Protein AF-B9X0Z4-F1 (afdb_monomer_lite)

Structure (mmCIF, N/CA/C/O backbone):
data_AF-B9X0Z4-F1
#
_entry.id   AF-B9X0Z4-F1
#
loop_
_atom_site.group_PDB
_atom_site.id
_atom_site.type_symbol
_atom_site.label_atom_id
_atom_site.label_alt_id
_atom_site.label_comp_id
_atom_site.label_asym_id
_atom_site.label_entity_id
_atom_site.label_seq_id
_atom_site.pdbx_PDB_ins_code
_atom_site.Cartn_x
_atom_site.Cartn_y
_atom_site.Cartn_z
_atom_site.occupancy
_atom_site.B_iso_or_equiv
_atom_site.auth_seq_id
_atom_site.auth_comp_id
_atom_site.auth_asym_id
_atom_site.auth_atom_id
_atom_site.pdbx_PDB_model_num
ATOM 1 N N . MET A 1 1 ? -12.942 50.949 41.351 1.00 44.72 1 MET A N 1
ATOM 2 C CA . MET A 1 1 ? -14.073 50.004 41.444 1.00 44.72 1 MET A CA 1
ATOM 3 C C . MET A 1 1 ? -13.657 48.698 40.790 1.00 44.72 1 MET A C 1
ATOM 5 O O . MET A 1 1 ? -13.612 48.626 39.571 1.00 44.72 1 MET A O 1
ATOM 9 N N . GLN A 1 2 ? -13.298 47.702 41.594 1.00 41.06 2 GLN A N 1
ATOM 10 C CA . GLN A 1 2 ? -13.219 46.304 41.176 1.00 41.06 2 GLN A CA 1
ATOM 11 C C . GLN A 1 2 ? -14.101 45.536 42.158 1.00 41.06 2 GLN A C 1
ATOM 13 O O . GLN A 1 2 ? -13.872 45.583 43.362 1.00 41.06 2 GLN A O 1
ATOM 18 N N . ASN A 1 3 ? -15.176 44.952 41.633 1.00 38.91 3 ASN A N 1
ATOM 19 C CA . ASN A 1 3 ? -16.154 44.189 42.397 1.00 38.91 3 ASN A CA 1
ATOM 20 C C . ASN A 1 3 ? -15.517 42.880 42.862 1.00 38.91 3 ASN A C 1
ATOM 22 O O . ASN A 1 3 ? -15.366 41.938 42.085 1.00 38.91 3 ASN A O 1
ATOM 26 N N . GLU A 1 4 ? -15.161 42.829 44.138 1.00 42.59 4 GLU A N 1
ATOM 27 C CA . GLU A 1 4 ? -14.823 41.598 44.833 1.00 42.59 4 GLU A CA 1
ATOM 28 C C . GLU A 1 4 ? -16.124 40.866 45.191 1.00 42.59 4 GLU A C 1
ATOM 30 O O . GLU A 1 4 ? -16.793 41.198 46.169 1.00 42.59 4 GLU A O 1
ATOM 35 N N . ASN A 1 5 ? -16.507 39.855 44.408 1.00 41.59 5 ASN A N 1
ATOM 36 C CA . ASN A 1 5 ? -17.578 38.941 44.810 1.00 41.59 5 ASN A CA 1
ATOM 37 C C . ASN A 1 5 ? -16.999 37.847 45.717 1.00 41.59 5 ASN A C 1
ATOM 39 O O . ASN A 1 5 ? -16.651 36.752 45.277 1.00 41.59 5 ASN A O 1
ATOM 43 N N . PHE A 1 6 ? -16.896 38.173 47.006 1.00 40.53 6 PHE A N 1
ATOM 44 C CA . PHE A 1 6 ? -16.602 37.230 48.081 1.00 40.53 6 PHE A CA 1
ATOM 45 C C . PHE A 1 6 ? -17.826 36.348 48.370 1.00 40.53 6 PHE A C 1
ATOM 47 O O . PHE A 1 6 ? -18.780 36.778 49.018 1.00 40.53 6 PHE A O 1
ATOM 54 N N . LEU A 1 7 ? -17.785 35.082 47.957 1.00 40.00 7 LEU A N 1
ATOM 55 C CA . LEU A 1 7 ? -18.685 34.065 48.500 1.00 40.00 7 LEU A CA 1
ATOM 56 C C . LEU A 1 7 ? -18.134 33.590 49.852 1.00 40.00 7 LEU A C 1
ATOM 58 O O . LEU A 1 7 ? -17.203 32.791 49.926 1.00 40.00 7 LEU A O 1
ATOM 62 N N . TYR A 1 8 ? -18.709 34.111 50.936 1.00 42.03 8 TYR A N 1
ATOM 63 C CA . TYR A 1 8 ? -18.454 33.639 52.294 1.00 42.03 8 TYR A CA 1
ATOM 64 C C . TYR A 1 8 ? -19.334 32.425 52.609 1.00 42.03 8 TYR A C 1
ATOM 66 O O . TYR A 1 8 ? -20.528 32.565 52.864 1.00 42.03 8 TYR A O 1
ATOM 74 N N . THR A 1 9 ? -18.735 31.238 52.706 1.00 42.00 9 THR A N 1
ATOM 75 C CA . THR A 1 9 ? -19.337 30.105 53.426 1.00 42.00 9 THR A CA 1
ATOM 76 C C . THR A 1 9 ? -18.488 29.757 54.644 1.00 42.00 9 THR A C 1
ATOM 78 O O . THR A 1 9 ? -17.276 29.565 54.553 1.00 42.00 9 THR A O 1
ATOM 81 N N . LYS A 1 10 ? -19.137 29.710 55.814 1.00 45.12 10 LYS A N 1
ATOM 82 C CA . LYS A 1 10 ? -18.554 29.395 57.127 1.00 45.12 10 LYS A CA 1
ATOM 83 C C . LYS A 1 10 ? -17.983 27.968 57.151 1.00 45.12 10 LYS A C 1
ATOM 85 O O . LYS A 1 10 ? -18.679 27.062 57.593 1.00 45.12 10 LYS A O 1
ATOM 90 N N . LYS A 1 11 ? -16.748 27.775 56.676 1.00 43.34 11 LYS A N 1
ATOM 91 C CA . LYS A 1 11 ? -15.744 26.770 57.099 1.00 43.34 11 LYS A CA 1
ATOM 92 C C . LYS A 1 11 ? -14.611 26.739 56.063 1.00 43.34 11 LYS A C 1
ATOM 94 O O . LYS A 1 11 ? -14.786 26.209 54.977 1.00 43.34 11 LYS A O 1
ATOM 99 N N . GLY A 1 12 ? -13.454 27.290 56.436 1.00 35.88 12 GLY A N 1
ATOM 100 C CA . GLY A 1 12 ? -12.197 27.171 55.687 1.00 35.88 12 GLY A CA 1
ATOM 101 C C . GLY A 1 12 ? -12.039 28.178 54.546 1.00 35.88 12 GLY A C 1
ATOM 102 O O . GLY A 1 12 ? -12.609 28.020 53.475 1.00 35.88 12 GLY A O 1
ATOM 103 N N . LYS A 1 13 ? -11.219 29.211 54.767 1.00 37.75 13 LYS A N 1
ATOM 104 C CA . LYS A 1 13 ? -10.771 30.147 53.728 1.00 37.75 13 LYS A CA 1
ATOM 105 C C . LYS A 1 13 ? -9.980 29.369 52.669 1.00 37.75 13 LYS A C 1
ATOM 107 O O . LYS A 1 13 ? -8.849 28.977 52.940 1.00 37.75 13 LYS A O 1
ATOM 112 N N . MET A 1 14 ? -10.540 29.158 51.481 1.00 38.66 14 MET A N 1
ATOM 113 C CA . MET A 1 14 ? -9.750 28.734 50.326 1.00 38.66 14 MET A CA 1
ATOM 114 C C . MET A 1 14 ? -9.274 29.996 49.609 1.00 38.66 14 MET A C 1
ATOM 116 O O . MET A 1 14 ? -10.035 30.664 48.914 1.00 38.66 14 MET A O 1
ATOM 120 N N . ILE A 1 15 ? -8.018 30.365 49.856 1.00 40.97 15 ILE A N 1
ATOM 121 C CA . ILE A 1 15 ? -7.338 31.429 49.121 1.00 40.97 15 ILE A CA 1
ATOM 122 C C . ILE A 1 15 ? -7.027 30.860 47.734 1.00 40.97 15 ILE A C 1
ATOM 124 O O . ILE A 1 15 ? -6.130 30.032 47.589 1.00 40.97 15 ILE A O 1
ATOM 128 N N . ILE A 1 16 ? -7.775 31.281 46.713 1.00 43.31 16 ILE A N 1
ATOM 129 C CA . ILE A 1 16 ? -7.413 31.029 45.315 1.00 43.31 16 ILE A CA 1
ATOM 130 C C . ILE A 1 16 ? -6.240 31.961 44.988 1.00 43.31 16 ILE A C 1
ATOM 132 O O . ILE A 1 16 ? -6.423 33.107 44.587 1.00 43.31 16 ILE A O 1
ATOM 136 N N . VAL A 1 17 ? -5.015 31.473 45.196 1.00 40.16 17 VAL A N 1
ATOM 137 C CA . VAL A 1 17 ? -3.796 32.092 44.659 1.00 40.16 17 VAL A CA 1
ATOM 138 C C . VAL A 1 17 ? -3.730 31.729 43.173 1.00 40.16 17 VAL A C 1
ATOM 140 O O . VAL A 1 17 ? -3.175 30.706 42.782 1.00 40.16 17 VAL A O 1
ATOM 143 N N . GLY A 1 18 ? -4.380 32.542 42.340 1.00 44.66 18 GLY A N 1
ATOM 144 C CA . GLY A 1 18 ? -4.619 32.303 40.911 1.00 44.66 18 GLY A CA 1
ATOM 145 C C . GLY A 1 18 ? -3.404 32.376 39.976 1.00 44.66 18 GLY A C 1
ATOM 146 O O . GLY A 1 18 ? -3.585 32.650 38.797 1.00 44.66 18 GLY A O 1
ATOM 147 N N . SER A 1 19 ? -2.177 32.141 40.447 1.00 49.34 19 SER A N 1
ATOM 148 C CA . SER A 1 19 ? -0.967 32.235 39.609 1.00 49.34 19 SER A CA 1
ATOM 149 C C . SER A 1 19 ? -0.102 30.970 39.580 1.00 49.34 19 SER A C 1
ATOM 151 O O . SER A 1 19 ? 0.590 30.738 38.591 1.00 49.34 19 SER A O 1
ATOM 153 N N . SER A 1 20 ? -0.159 30.103 40.597 1.00 53.72 20 SER A N 1
ATOM 154 C CA . SER A 1 20 ? 0.720 28.923 40.677 1.00 53.72 20 SER A CA 1
ATOM 155 C C . SER A 1 20 ? 0.211 27.722 39.875 1.00 53.72 20 SER A C 1
ATOM 157 O O . SER A 1 20 ? 1.004 27.012 39.259 1.00 53.72 20 SER A O 1
ATOM 159 N N . ILE A 1 21 ? -1.108 27.511 39.824 1.00 55.44 21 ILE A N 1
ATOM 160 C CA . ILE A 1 21 ? -1.710 26.368 39.117 1.00 55.44 21 ILE A CA 1
ATOM 161 C C . ILE A 1 21 ? -1.539 26.518 37.600 1.00 55.44 21 ILE A C 1
ATOM 163 O O . ILE A 1 21 ? -1.194 25.556 36.919 1.00 55.44 21 ILE A O 1
ATOM 167 N N . ALA A 1 22 ? -1.710 27.732 37.069 1.00 52.69 22 ALA A N 1
ATOM 168 C CA . ALA A 1 22 ? -1.528 27.999 35.643 1.00 52.69 22 ALA A CA 1
ATOM 169 C C . ALA A 1 22 ? -0.069 27.779 35.205 1.00 52.69 22 ALA A C 1
ATOM 171 O O . ALA A 1 22 ? 0.177 27.115 34.200 1.00 52.69 22 ALA A O 1
ATOM 172 N N . ALA A 1 23 ? 0.901 28.256 35.992 1.00 53.00 23 ALA A N 1
ATOM 173 C CA . ALA A 1 23 ? 2.321 28.040 35.718 1.00 53.00 23 ALA A CA 1
ATOM 174 C C . ALA A 1 23 ? 2.703 26.549 35.771 1.00 53.00 23 ALA A C 1
ATOM 176 O O . ALA A 1 23 ? 3.441 26.072 34.908 1.00 53.00 23 ALA A O 1
ATOM 177 N N . ALA A 1 24 ? 2.155 25.795 36.731 1.00 59.62 24 ALA A N 1
ATOM 178 C CA . ALA A 1 24 ? 2.374 24.354 36.842 1.00 59.62 24 ALA A CA 1
ATOM 179 C C . ALA A 1 24 ? 1.784 23.576 35.653 1.00 59.62 24 ALA A C 1
ATOM 181 O O . ALA A 1 24 ? 2.429 22.660 35.146 1.00 59.62 24 ALA A O 1
ATOM 182 N N . LEU A 1 25 ? 0.599 23.959 35.165 1.00 64.81 25 LEU A N 1
ATOM 183 C CA . LEU A 1 25 ? -0.023 23.347 3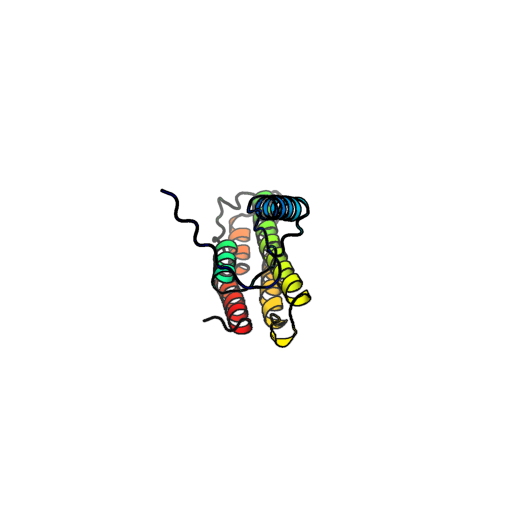3.986 1.00 64.81 25 LEU A CA 1
ATOM 184 C C . LEU A 1 25 ? 0.752 23.643 32.695 1.00 64.81 25 LEU A C 1
ATOM 186 O O . LEU A 1 25 ? 0.889 22.758 31.855 1.00 64.81 25 LEU A O 1
ATOM 190 N N . ILE A 1 26 ? 1.311 24.848 32.550 1.00 67.75 26 ILE A N 1
ATOM 191 C CA . ILE A 1 26 ? 2.165 25.206 31.405 1.00 67.75 26 ILE A CA 1
ATOM 192 C C . ILE A 1 26 ? 3.470 24.400 31.435 1.00 67.75 26 ILE A C 1
ATOM 194 O O . ILE A 1 26 ? 3.859 23.825 30.420 1.00 67.75 26 ILE A O 1
ATOM 198 N N . LEU A 1 27 ? 4.119 24.296 32.599 1.00 65.44 27 LEU A N 1
ATOM 199 C CA . LEU A 1 27 ? 5.321 23.475 32.785 1.00 65.44 27 LEU A CA 1
ATOM 200 C C . LEU A 1 27 ? 5.050 21.988 32.519 1.00 65.44 27 LEU A C 1
ATOM 202 O O . LEU A 1 27 ? 5.836 21.348 31.823 1.00 65.44 27 LEU A O 1
ATOM 206 N N . LEU A 1 28 ? 3.923 21.453 32.997 1.00 65.00 28 LEU A N 1
ATOM 207 C CA . LEU A 1 28 ? 3.475 20.093 32.681 1.00 65.00 28 LEU A CA 1
ATOM 208 C C . LEU A 1 28 ? 3.211 19.910 31.186 1.00 65.00 28 LEU A C 1
ATOM 210 O O . LEU A 1 28 ? 3.578 18.877 30.636 1.00 65.00 28 LEU A O 1
ATOM 214 N N . GLY A 1 29 ? 2.631 20.906 30.514 1.00 61.03 29 GLY A N 1
ATOM 215 C CA . GLY A 1 29 ? 2.410 20.870 29.073 1.00 61.03 29 GLY A CA 1
ATOM 216 C C . GLY A 1 29 ? 3.716 20.848 28.270 1.00 61.03 29 GLY A C 1
ATOM 217 O O . GLY A 1 29 ? 3.875 20.036 27.359 1.00 61.03 29 GLY A O 1
ATOM 218 N N . ILE A 1 30 ? 4.691 21.678 28.650 1.00 67.19 30 ILE A N 1
ATOM 219 C CA . ILE A 1 30 ? 6.023 21.711 28.026 1.00 67.19 30 ILE A CA 1
ATOM 220 C C . ILE A 1 30 ? 6.762 20.390 28.273 1.00 67.19 30 ILE A C 1
ATOM 222 O O . ILE A 1 30 ? 7.314 19.811 27.339 1.00 67.19 30 ILE A O 1
ATOM 226 N N . LEU A 1 31 ? 6.735 19.868 29.503 1.00 61.72 31 LEU A N 1
ATOM 227 C CA . LEU A 1 31 ? 7.333 18.572 29.829 1.00 61.72 31 LEU A CA 1
ATOM 228 C C . LEU A 1 31 ? 6.644 17.435 29.066 1.00 61.72 31 LEU A C 1
ATOM 230 O O . LEU A 1 31 ? 7.329 16.599 28.490 1.00 61.72 31 LEU A O 1
ATOM 234 N N . ALA A 1 32 ? 5.315 17.423 28.969 1.00 58.59 32 ALA A N 1
ATOM 235 C CA . ALA A 1 32 ? 4.586 16.424 28.192 1.00 58.59 32 ALA A CA 1
ATOM 236 C C . ALA A 1 32 ? 4.915 16.487 26.689 1.00 58.59 32 ALA A C 1
ATOM 238 O O . ALA A 1 32 ? 4.984 15.442 26.038 1.00 58.59 32 ALA A O 1
ATOM 239 N N . TYR A 1 33 ? 5.179 17.680 26.147 1.00 55.78 33 TYR A N 1
ATOM 240 C CA . TYR A 1 33 ? 5.645 17.867 24.772 1.00 55.78 33 TYR A CA 1
ATOM 241 C C . TYR A 1 33 ? 7.077 17.335 24.570 1.00 55.78 33 TYR A C 1
ATOM 243 O O . TYR A 1 33 ? 7.304 16.507 23.687 1.00 55.78 33 TYR A O 1
ATOM 251 N N . PHE A 1 34 ? 8.034 17.735 25.419 1.00 64.38 34 PHE A N 1
ATOM 252 C CA . PHE A 1 34 ? 9.440 17.315 25.310 1.00 64.38 34 PHE A CA 1
ATOM 253 C C . PHE A 1 34 ? 9.661 15.829 25.625 1.00 64.38 34 PHE A C 1
ATOM 255 O O . PHE A 1 34 ? 10.444 15.170 24.944 1.00 64.38 34 PHE A O 1
ATOM 262 N N . PHE A 1 35 ? 8.941 15.270 26.601 1.00 62.06 35 PHE A N 1
ATOM 263 C CA . PHE A 1 35 ? 9.008 13.845 26.940 1.00 62.06 35 PHE A CA 1
ATOM 264 C C . PHE A 1 35 ? 8.156 12.957 26.020 1.00 62.06 35 PHE A C 1
ATOM 266 O O . PHE A 1 35 ? 8.089 11.750 26.247 1.00 62.06 35 PHE A O 1
ATOM 273 N N . LYS A 1 36 ? 7.478 13.516 24.999 1.00 52.81 36 LYS A N 1
ATOM 274 C CA . LYS A 1 36 ? 6.445 12.810 24.209 1.00 52.81 36 LYS A CA 1
ATOM 275 C C . LYS A 1 36 ? 5.420 12.080 25.095 1.00 52.81 36 LYS A C 1
ATOM 277 O O . LYS A 1 36 ? 4.836 11.079 24.689 1.00 52.81 36 LYS A O 1
ATOM 282 N N . TRP A 1 37 ? 5.209 12.577 26.313 1.00 50.97 37 TRP A N 1
ATOM 283 C CA . TRP A 1 37 ? 4.264 12.020 27.281 1.00 50.97 37 TRP A CA 1
ATOM 284 C C . TRP A 1 37 ? 2.820 12.434 26.962 1.00 50.97 37 TRP A C 1
ATOM 286 O O . TRP A 1 37 ? 1.867 11.957 27.57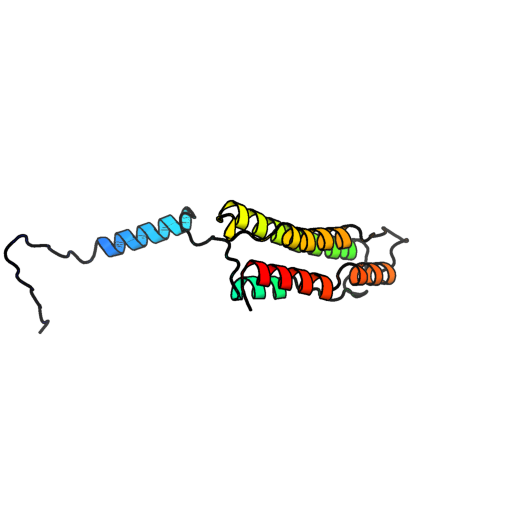1 1.00 50.97 37 TRP A O 1
ATOM 296 N N . TRP A 1 38 ? 2.667 13.326 25.983 1.00 44.69 38 TRP A N 1
ATOM 297 C CA . TRP A 1 38 ? 1.402 13.807 25.464 1.00 44.69 38 TRP A CA 1
ATOM 298 C C . TRP A 1 38 ? 0.633 12.659 24.762 1.00 44.69 38 TRP A C 1
ATOM 300 O O . TRP A 1 38 ? 1.132 12.105 23.779 1.00 44.69 38 TRP A O 1
ATOM 310 N N . PRO A 1 39 ? -0.591 12.290 25.197 1.00 47.00 39 PRO A N 1
ATOM 311 C CA . PRO A 1 39 ? -1.311 11.103 24.708 1.00 47.00 39 PRO A CA 1
ATOM 312 C C . PRO A 1 39 ? -1.851 11.211 23.265 1.00 47.00 39 PRO A C 1
ATOM 314 O O . PRO A 1 39 ? -2.607 10.351 22.826 1.00 47.00 39 PRO A O 1
ATOM 317 N N . PHE A 1 40 ? -1.471 12.239 22.500 1.00 48.78 40 PHE A N 1
ATOM 318 C CA . PHE A 1 40 ? -2.110 12.591 21.225 1.00 48.78 40 PHE A CA 1
ATOM 319 C C . PHE A 1 40 ? -1.381 12.065 19.982 1.00 48.78 40 PHE A C 1
ATOM 321 O O . PHE A 1 40 ? -1.826 12.314 18.870 1.00 48.78 40 PHE A O 1
ATOM 328 N N . ASN A 1 41 ? -0.332 11.252 20.137 1.00 52.94 41 ASN A N 1
ATOM 329 C CA . ASN A 1 41 ? 0.164 10.413 19.035 1.00 52.94 41 ASN A CA 1
ATOM 330 C C . ASN A 1 41 ? -0.615 9.088 18.953 1.00 52.94 41 ASN A C 1
ATOM 332 O O . ASN A 1 41 ? -0.052 8.028 18.662 1.00 52.94 41 ASN A O 1
ATOM 336 N N . GLN A 1 42 ? -1.905 9.121 19.287 1.00 62.44 42 GLN A N 1
ATOM 337 C CA . GLN A 1 42 ? -2.780 7.978 19.109 1.00 62.44 42 GLN A CA 1
ATOM 338 C C . GLN A 1 42 ? -3.077 7.882 17.613 1.00 62.44 42 GLN A C 1
ATOM 340 O O . GLN A 1 42 ? -3.544 8.840 17.006 1.00 62.44 42 GLN A O 1
ATOM 345 N N . ILE A 1 43 ? -2.742 6.749 16.999 1.00 71.06 43 ILE A N 1
ATOM 346 C CA . ILE A 1 43 ? -3.153 6.484 15.622 1.00 71.06 43 ILE A CA 1
ATOM 347 C C . ILE A 1 43 ? -4.676 6.371 15.658 1.00 71.06 43 ILE A C 1
ATOM 349 O O . ILE A 1 43 ? -5.205 5.544 16.400 1.00 71.06 43 ILE A O 1
ATOM 353 N N . VAL A 1 44 ? -5.372 7.225 14.914 1.00 79.75 44 VAL A N 1
ATOM 354 C CA . VAL A 1 44 ? -6.833 7.230 14.842 1.00 79.75 44 VAL A CA 1
ATOM 355 C C . VAL A 1 44 ? -7.244 6.917 13.413 1.00 79.75 44 VAL A C 1
ATOM 357 O O . VAL A 1 44 ? -6.787 7.542 12.462 1.00 79.75 44 VAL A O 1
ATOM 360 N N . PHE A 1 45 ? -8.129 5.936 13.269 1.00 86.38 45 PHE A N 1
ATOM 361 C CA . PHE A 1 45 ? -8.791 5.612 12.009 1.00 86.38 45 PHE A CA 1
ATOM 362 C C . PHE A 1 45 ? -10.242 6.091 12.067 1.00 86.38 45 PHE A C 1
ATOM 364 O O . PHE A 1 45 ? -11.173 5.292 12.209 1.00 86.38 45 PHE A O 1
ATOM 371 N N . ASP A 1 46 ? -10.405 7.413 12.043 1.00 88.31 46 ASP A N 1
ATOM 372 C CA . ASP A 1 46 ? -11.681 8.101 11.843 1.00 88.31 46 ASP A CA 1
ATOM 373 C C . ASP A 1 46 ? -11.853 8.514 10.371 1.00 88.31 46 ASP A C 1
ATOM 375 O O . ASP A 1 46 ? -10.991 8.260 9.526 1.00 88.31 46 ASP A O 1
ATOM 379 N N . LYS A 1 47 ? -12.995 9.127 10.044 1.00 87.88 47 LYS A N 1
ATOM 380 C CA . LYS A 1 47 ? -13.340 9.485 8.661 1.00 87.88 47 LYS A CA 1
ATOM 381 C C . LYS A 1 47 ? -12.323 10.436 8.032 1.00 87.88 47 LYS A C 1
ATOM 383 O O . LYS A 1 47 ? -11.964 10.254 6.871 1.00 87.88 47 LYS A O 1
ATOM 388 N N . GLU A 1 48 ? -11.866 11.436 8.779 1.00 88.12 48 GLU A N 1
ATOM 389 C CA . GLU A 1 48 ? -10.926 12.437 8.275 1.00 88.12 48 GLU A CA 1
ATOM 390 C C . GLU A 1 48 ? -9.542 11.825 8.056 1.00 88.12 48 GLU A C 1
ATOM 392 O O . GLU A 1 48 ? -8.955 11.989 6.989 1.00 88.12 48 GLU A O 1
ATOM 397 N N . SER A 1 49 ? -9.053 11.062 9.032 1.00 89.62 49 SER A N 1
ATOM 398 C CA . SER A 1 49 ? -7.747 10.410 8.981 1.00 89.62 49 SER A CA 1
ATOM 399 C C . SER A 1 49 ? -7.685 9.386 7.852 1.00 89.62 49 SER A C 1
ATOM 401 O O . SER A 1 49 ? -6.734 9.388 7.076 1.00 89.62 49 SER A O 1
ATOM 403 N N . ILE A 1 50 ? -8.727 8.562 7.684 1.00 91.56 50 ILE A N 1
ATOM 404 C CA . ILE A 1 50 ? -8.806 7.607 6.569 1.00 91.56 50 ILE A CA 1
ATOM 405 C C . ILE A 1 50 ? -8.815 8.330 5.221 1.00 91.56 50 ILE A C 1
ATOM 407 O O . ILE A 1 50 ? -8.131 7.890 4.303 1.00 91.56 50 ILE A O 1
ATOM 411 N N . ASN A 1 51 ? -9.559 9.432 5.088 1.00 90.19 51 ASN A N 1
ATOM 412 C CA . ASN A 1 51 ? -9.571 10.196 3.842 1.00 90.19 51 ASN A CA 1
ATOM 413 C C . ASN A 1 51 ? -8.205 10.844 3.553 1.00 90.19 51 ASN A C 1
ATOM 415 O O . ASN A 1 51 ? -7.782 10.837 2.402 1.00 90.19 51 ASN A O 1
ATOM 419 N N . LYS A 1 52 ? -7.484 11.332 4.573 1.00 90.56 52 LYS A N 1
ATOM 420 C CA . LYS A 1 52 ? -6.102 11.822 4.414 1.00 90.56 52 LYS A CA 1
ATOM 421 C C . LYS A 1 52 ? -5.176 10.718 3.911 1.00 90.56 52 LYS A C 1
ATOM 423 O O . LYS A 1 52 ? -4.492 10.914 2.917 1.00 90.56 52 LYS A O 1
ATOM 428 N N . TYR A 1 53 ? -5.226 9.536 4.526 1.00 91.69 53 TYR A N 1
ATOM 429 C CA . TYR A 1 53 ? -4.446 8.391 4.053 1.00 91.69 53 TYR A CA 1
ATOM 430 C C . TYR A 1 53 ? -4.818 7.968 2.628 1.00 91.69 53 TYR A C 1
ATOM 432 O O . TYR A 1 53 ? -3.935 7.573 1.873 1.00 91.69 53 TYR A O 1
ATOM 440 N N . ALA A 1 54 ? -6.096 8.054 2.250 1.00 91.12 54 ALA A N 1
ATOM 441 C CA . ALA A 1 54 ? -6.547 7.735 0.899 1.00 91.12 54 ALA A CA 1
ATOM 442 C C . ALA A 1 54 ? -5.986 8.701 -0.150 1.00 91.12 54 ALA A C 1
ATOM 444 O O . ALA A 1 54 ? -5.543 8.252 -1.204 1.00 91.12 54 ALA A O 1
ATOM 445 N N . GLU A 1 55 ? -5.947 10.000 0.146 1.00 91.75 55 GLU A N 1
ATOM 446 C CA . GLU A 1 55 ? -5.312 10.987 -0.734 1.00 91.75 55 GLU A CA 1
ATOM 447 C C . GLU A 1 55 ? -3.782 10.826 -0.766 1.00 91.75 55 GLU A C 1
ATOM 449 O O . GLU A 1 55 ? -3.192 10.837 -1.844 1.00 91.75 55 GLU A O 1
ATOM 454 N N . ASP A 1 56 ? -3.135 10.590 0.381 1.00 89.75 56 ASP A N 1
ATOM 455 C CA . ASP A 1 56 ? -1.674 10.426 0.474 1.00 89.75 56 ASP A CA 1
ATOM 456 C C . ASP A 1 56 ? -1.154 9.173 -0.258 1.00 89.75 56 ASP A C 1
ATOM 458 O O . ASP A 1 56 ?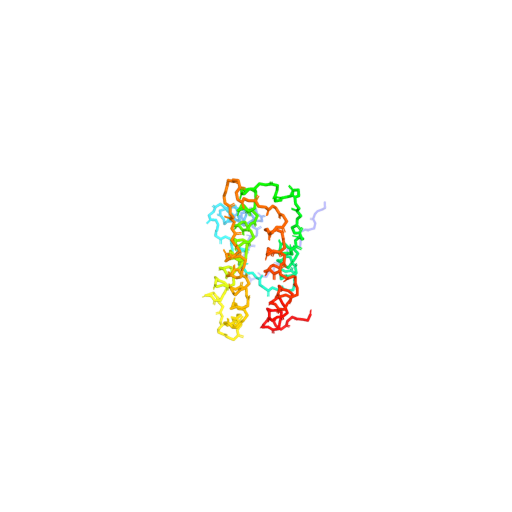 -0.027 9.158 -0.773 1.00 89.75 56 ASP A O 1
ATOM 462 N N . LEU A 1 57 ? -1.961 8.105 -0.273 1.00 93.50 57 LEU A N 1
ATOM 463 C CA . LEU A 1 57 ? -1.649 6.831 -0.927 1.00 93.50 57 LEU A CA 1
ATOM 464 C C . LEU A 1 57 ? -2.162 6.735 -2.361 1.00 93.50 57 LEU A C 1
ATOM 466 O O . LEU A 1 57 ? -1.850 5.754 -3.036 1.00 93.50 57 LEU A O 1
ATOM 470 N N . LYS A 1 58 ? -2.927 7.723 -2.831 1.00 92.00 58 LYS A N 1
ATOM 471 C CA . LYS A 1 58 ? -3.500 7.731 -4.174 1.00 92.00 58 LYS A CA 1
ATOM 472 C C . LYS A 1 58 ? -2.418 7.512 -5.224 1.00 92.00 58 LYS A C 1
ATOM 474 O O . LYS A 1 58 ? -1.381 8.183 -5.225 1.00 92.00 58 LYS A O 1
ATOM 479 N N . PHE A 1 59 ? -2.667 6.580 -6.136 1.00 89.75 59 PHE A N 1
ATOM 480 C CA . PHE A 1 59 ? -1.711 6.289 -7.186 1.00 89.75 59 PHE A CA 1
ATOM 481 C C . PHE A 1 59 ? -1.758 7.379 -8.249 1.00 89.75 59 PHE A C 1
ATOM 483 O O . PHE A 1 59 ? -2.796 7.674 -8.843 1.00 89.75 59 PHE A O 1
ATOM 490 N N . VAL A 1 60 ? -0.594 7.966 -8.501 1.00 85.06 60 VAL A N 1
ATOM 491 C CA . VAL A 1 60 ? -0.349 8.748 -9.707 1.00 85.06 60 VAL A CA 1
ATOM 492 C C . VAL A 1 60 ? 0.127 7.762 -10.762 1.00 85.06 60 VAL A C 1
ATOM 494 O O . VAL A 1 60 ? 1.082 7.024 -10.515 1.00 85.06 60 VAL A O 1
ATOM 497 N N . ALA A 1 61 ? -0.552 7.725 -11.910 1.00 86.50 61 ALA A N 1
ATOM 498 C CA . ALA A 1 61 ? -0.163 6.852 -13.010 1.00 86.50 61 ALA A CA 1
ATOM 499 C C . ALA A 1 61 ? 1.305 7.103 -13.377 1.00 86.50 61 ALA A C 1
ATOM 501 O O . ALA A 1 61 ? 1.719 8.250 -13.567 1.00 86.50 61 ALA A O 1
ATOM 502 N N . ALA A 1 62 ? 2.089 6.031 -13.463 1.00 88.56 62 ALA A N 1
ATOM 503 C CA . ALA A 1 62 ? 3.457 6.125 -13.931 1.00 88.56 62 ALA A CA 1
ATOM 504 C C . ALA A 1 62 ? 3.467 6.538 -15.406 1.00 88.56 62 ALA A C 1
ATOM 506 O O . ALA A 1 62 ? 2.596 6.145 -16.187 1.00 88.56 62 ALA A O 1
ATOM 507 N N . ASP A 1 63 ? 4.491 7.294 -15.785 1.00 90.56 63 ASP A N 1
ATOM 508 C CA . ASP A 1 63 ? 4.782 7.654 -17.165 1.00 90.56 63 ASP A CA 1
ATOM 509 C C . ASP A 1 63 ? 6.277 7.460 -17.457 1.00 90.56 63 ASP A C 1
ATOM 511 O O . ASP A 1 63 ? 7.104 7.308 -16.549 1.00 90.56 63 ASP A O 1
ATOM 515 N N . ALA A 1 64 ? 6.630 7.456 -18.743 1.00 86.44 64 ALA A N 1
ATOM 516 C CA . ALA A 1 64 ? 7.999 7.203 -19.182 1.00 86.44 64 ALA A CA 1
ATOM 517 C C . ALA A 1 64 ? 8.995 8.295 -18.745 1.00 86.44 64 ALA A C 1
ATOM 519 O O . ALA A 1 64 ? 10.196 8.042 -18.717 1.00 86.44 64 ALA A O 1
ATOM 520 N N . THR A 1 65 ? 8.527 9.490 -18.372 1.00 87.50 65 THR A N 1
ATOM 521 C CA . THR A 1 65 ? 9.377 10.590 -17.887 1.00 87.50 65 THR A CA 1
ATOM 522 C C . THR A 1 65 ? 9.790 10.344 -16.438 1.00 87.50 65 THR A C 1
ATOM 524 O O . THR A 1 65 ? 10.964 10.464 -16.073 1.00 87.50 65 THR A O 1
ATOM 527 N N . ASN A 1 66 ? 8.827 9.944 -15.609 1.00 86.62 66 ASN A N 1
ATOM 528 C CA . ASN A 1 66 ? 9.026 9.673 -14.189 1.00 86.62 66 ASN A CA 1
ATOM 529 C C . ASN A 1 66 ? 9.746 8.336 -13.955 1.00 86.62 66 ASN A C 1
ATOM 531 O O . ASN A 1 66 ? 10.405 8.165 -12.931 1.00 86.62 66 ASN A O 1
ATOM 535 N N . ALA A 1 67 ? 9.688 7.431 -14.934 1.00 91.31 67 ALA A N 1
ATOM 536 C CA . ALA A 1 67 ? 10.426 6.173 -14.985 1.00 91.31 67 ALA A CA 1
ATOM 537 C C . ALA A 1 67 ? 11.481 6.162 -16.113 1.00 91.31 67 ALA A C 1
ATOM 539 O O . ALA A 1 67 ? 11.679 5.149 -16.775 1.00 91.31 67 ALA A O 1
ATOM 540 N N . ALA A 1 68 ? 12.164 7.284 -16.363 1.00 89.75 68 ALA A N 1
ATOM 541 C CA . ALA A 1 68 ? 13.095 7.403 -17.496 1.00 89.75 68 ALA A CA 1
ATOM 542 C C . ALA A 1 68 ? 14.276 6.412 -17.466 1.00 89.75 68 ALA A C 1
ATOM 544 O O . ALA A 1 68 ? 14.828 6.078 -18.510 1.00 89.75 68 ALA A O 1
ATOM 545 N N . ASP A 1 69 ? 14.663 5.940 -16.281 1.00 93.56 69 ASP A N 1
ATOM 546 C CA . ASP A 1 69 ? 15.758 4.994 -16.084 1.00 93.56 69 ASP A CA 1
ATOM 547 C C . ASP A 1 69 ? 15.422 3.972 -14.987 1.00 93.56 69 ASP A C 1
ATOM 549 O O . ASP A 1 69 ? 14.492 4.161 -14.192 1.00 93.56 69 ASP A O 1
ATOM 553 N N . SER A 1 70 ? 16.197 2.885 -14.934 1.00 93.81 70 SER A N 1
ATOM 554 C CA . SER A 1 70 ? 15.975 1.777 -14.000 1.00 93.81 70 SER A CA 1
ATOM 555 C C . SER A 1 70 ? 16.058 2.205 -12.532 1.00 93.81 70 SER A C 1
ATOM 557 O O . SER A 1 70 ? 15.352 1.652 -11.692 1.00 93.81 70 SER A O 1
ATOM 559 N N . ASN A 1 71 ? 16.871 3.213 -12.195 1.00 94.50 71 ASN A N 1
ATOM 560 C CA . ASN A 1 71 ? 16.983 3.698 -10.819 1.00 94.50 71 ASN A CA 1
ATOM 561 C C . ASN A 1 71 ? 15.730 4.469 -10.405 1.00 94.50 71 ASN A C 1
ATOM 563 O O . ASN A 1 71 ? 15.229 4.274 -9.296 1.00 94.50 71 ASN A O 1
ATOM 567 N N . LYS A 1 72 ? 15.192 5.311 -11.292 1.00 93.31 72 LYS A N 1
ATOM 568 C CA . LYS A 1 72 ? 13.924 6.015 -11.060 1.00 93.31 72 LYS A CA 1
ATOM 569 C C . LYS A 1 72 ? 12.748 5.050 -10.960 1.00 93.31 72 LYS A C 1
ATOM 571 O O . LYS A 1 72 ? 11.954 5.184 -10.033 1.00 93.31 72 LYS A O 1
ATOM 576 N N . ALA A 1 73 ? 12.673 4.054 -11.842 1.00 94.25 73 ALA A N 1
ATOM 577 C CA . ALA A 1 73 ? 11.649 3.011 -11.785 1.00 94.25 73 ALA A CA 1
ATOM 578 C C . ALA A 1 73 ? 11.707 2.212 -10.477 1.00 94.25 73 ALA A C 1
ATOM 580 O O . ALA A 1 73 ? 10.698 2.060 -9.787 1.00 94.25 73 ALA A O 1
ATOM 581 N N . LYS A 1 74 ? 12.909 1.777 -10.083 1.00 95.31 74 LYS A N 1
ATOM 582 C CA . LYS A 1 74 ? 13.141 1.088 -8.810 1.00 95.31 74 LYS A CA 1
ATOM 583 C C . LYS A 1 74 ? 12.715 1.944 -7.626 1.00 95.31 74 LYS A C 1
ATOM 585 O O . LYS A 1 74 ? 11.968 1.472 -6.778 1.00 95.31 74 LYS A O 1
ATOM 590 N N . LYS A 1 75 ? 13.124 3.214 -7.603 1.00 94.19 75 LYS A N 1
ATOM 591 C CA . LYS A 1 75 ? 12.735 4.155 -6.552 1.00 94.19 75 LYS A CA 1
ATOM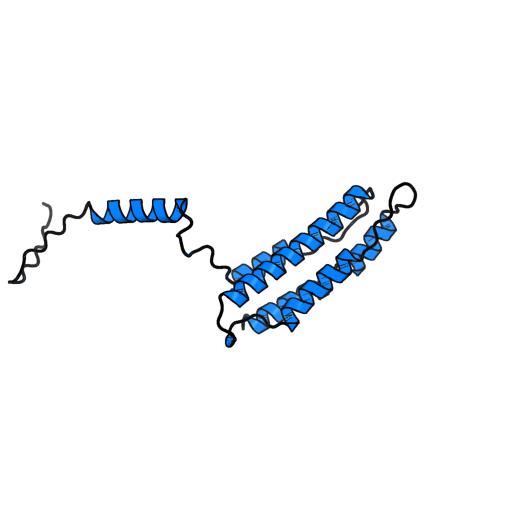 592 C C . LYS A 1 75 ? 11.219 4.345 -6.495 1.00 94.19 75 LYS A C 1
ATOM 594 O O . LYS A 1 75 ? 10.653 4.270 -5.416 1.00 94.19 75 LYS A O 1
ATOM 599 N N . MET A 1 76 ? 10.555 4.537 -7.633 1.00 93.69 76 MET A N 1
ATOM 600 C CA . MET A 1 76 ? 9.099 4.692 -7.701 1.00 93.69 76 MET A CA 1
ATOM 601 C C . MET A 1 76 ? 8.365 3.463 -7.154 1.00 93.69 76 MET A C 1
ATOM 603 O O . MET A 1 76 ? 7.434 3.606 -6.357 1.00 93.69 76 MET A O 1
ATOM 607 N N . ARG A 1 77 ? 8.804 2.261 -7.544 1.00 95.19 77 ARG A N 1
ATOM 608 C CA . ARG A 1 77 ? 8.266 1.005 -7.018 1.00 95.19 77 ARG A CA 1
ATOM 609 C C . ARG A 1 77 ? 8.477 0.907 -5.511 1.00 95.19 77 ARG A C 1
ATOM 611 O O . ARG A 1 77 ? 7.516 0.698 -4.775 1.00 95.19 77 ARG A O 1
ATOM 618 N N . ASP A 1 78 ? 9.714 1.080 -5.059 1.00 94.88 78 ASP A N 1
ATOM 619 C CA . ASP A 1 78 ? 10.103 0.881 -3.663 1.00 94.88 78 ASP A CA 1
ATOM 620 C C . ASP A 1 78 ? 9.462 1.931 -2.736 1.00 94.88 78 ASP A C 1
ATOM 622 O O . ASP A 1 78 ? 8.991 1.582 -1.654 1.00 94.88 78 ASP A O 1
ATOM 626 N N . ASP A 1 79 ? 9.363 3.194 -3.167 1.00 94.25 79 ASP A N 1
ATOM 627 C CA . ASP A 1 79 ? 8.685 4.264 -2.424 1.00 94.25 79 ASP A CA 1
ATOM 628 C C . ASP A 1 79 ? 7.177 3.984 -2.307 1.00 94.25 79 ASP A C 1
ATOM 630 O O . ASP A 1 79 ? 6.596 4.164 -1.234 1.00 94.25 79 ASP A O 1
ATOM 634 N N . THR A 1 80 ? 6.539 3.501 -3.379 1.00 94.56 80 THR A N 1
ATOM 635 C CA . THR A 1 80 ? 5.115 3.122 -3.364 1.00 94.56 80 THR A CA 1
ATOM 636 C C . THR A 1 80 ? 4.859 1.949 -2.416 1.00 94.56 80 THR A C 1
ATOM 638 O O . THR A 1 80 ? 3.983 2.036 -1.555 1.00 94.56 80 THR A O 1
ATOM 641 N N . VAL A 1 81 ? 5.660 0.883 -2.518 1.00 95.94 81 VAL A N 1
ATOM 642 C CA . VAL A 1 81 ? 5.604 -0.283 -1.617 1.00 95.94 81 VAL A CA 1
ATOM 643 C C . VAL A 1 81 ? 5.784 0.155 -0.169 1.00 95.94 81 VAL A C 1
ATOM 645 O O . VAL A 1 81 ? 4.968 -0.175 0.688 1.00 95.94 81 VAL A O 1
ATOM 648 N N . LYS A 1 82 ? 6.806 0.971 0.102 1.00 95.12 82 LYS A N 1
ATOM 649 C CA . LYS A 1 82 ? 7.098 1.461 1.447 1.00 95.12 82 LYS A CA 1
ATOM 650 C C . LYS A 1 82 ? 5.934 2.244 2.044 1.00 95.12 82 LYS A C 1
ATOM 652 O O . LYS A 1 82 ? 5.605 2.028 3.206 1.00 95.12 82 LYS A O 1
ATOM 657 N N . LYS A 1 83 ? 5.301 3.134 1.273 1.00 94.56 83 LYS A N 1
ATOM 658 C CA . LYS A 1 83 ? 4.138 3.899 1.744 1.00 94.56 83 LYS A CA 1
ATOM 659 C C . LYS A 1 83 ? 2.984 2.982 2.163 1.00 94.56 83 LYS A C 1
ATOM 661 O O . LYS A 1 83 ? 2.397 3.203 3.222 1.00 94.56 83 LYS A O 1
ATOM 666 N N . ILE A 1 84 ? 2.682 1.953 1.368 1.00 96.44 84 ILE A N 1
ATOM 667 C CA . ILE A 1 84 ? 1.623 0.984 1.690 1.00 96.44 84 ILE A CA 1
ATOM 668 C C . ILE A 1 84 ? 2.015 0.149 2.916 1.00 96.44 84 ILE A C 1
ATOM 670 O O . ILE A 1 84 ? 1.213 0.007 3.837 1.00 96.44 84 ILE A O 1
ATOM 674 N N . ASP A 1 85 ? 3.250 -0.349 2.978 1.00 96.56 85 ASP A N 1
ATOM 675 C CA . ASP A 1 85 ? 3.739 -1.153 4.104 1.00 96.56 85 ASP A CA 1
ATOM 676 C C . ASP A 1 85 ? 3.754 -0.360 5.420 1.00 96.56 85 ASP A C 1
ATOM 678 O O . ASP A 1 85 ? 3.384 -0.876 6.475 1.00 96.56 85 ASP A O 1
ATOM 682 N N . ASP A 1 86 ? 4.155 0.911 5.386 1.00 94.19 86 ASP A N 1
ATOM 683 C CA . ASP A 1 86 ? 4.138 1.777 6.566 1.00 94.19 86 ASP A CA 1
ATOM 684 C C . ASP A 1 86 ? 2.702 2.105 7.004 1.00 94.19 86 ASP A C 1
ATOM 686 O O . ASP A 1 86 ? 2.425 2.192 8.204 1.00 94.19 86 ASP A O 1
ATOM 690 N N . PHE A 1 87 ? 1.763 2.204 6.060 1.00 95.56 87 PHE A N 1
ATOM 691 C CA . PHE A 1 87 ? 0.341 2.314 6.371 1.00 95.56 87 PHE A CA 1
ATOM 692 C C . PHE A 1 87 ? -0.217 1.037 7.017 1.00 95.56 87 PHE A C 1
ATOM 694 O O . PHE A 1 87 ? -0.898 1.122 8.041 1.00 95.56 87 PHE A O 1
ATOM 701 N N . VAL A 1 88 ? 0.137 -0.146 6.503 1.00 96.50 88 VAL A N 1
ATOM 702 C CA . VAL A 1 88 ? -0.211 -1.438 7.121 1.00 96.50 88 VAL A CA 1
ATOM 703 C C . VAL A 1 88 ? 0.323 -1.522 8.551 1.00 96.50 88 VAL A C 1
ATOM 705 O O . VAL A 1 88 ? -0.437 -1.828 9.467 1.00 96.50 88 VAL A O 1
ATOM 708 N N . LYS A 1 89 ? 1.581 -1.136 8.793 1.00 94.62 89 LYS A N 1
ATOM 709 C CA . LYS A 1 89 ? 2.139 -1.079 10.156 1.00 94.62 89 LYS A CA 1
ATOM 710 C C . LYS A 1 89 ? 1.374 -0.121 11.069 1.00 94.62 89 LYS A C 1
ATOM 712 O O . LYS A 1 89 ? 1.301 -0.350 12.274 1.00 94.62 89 LYS A O 1
ATOM 717 N N . ASN A 1 90 ? 0.828 0.976 10.539 1.00 92.50 90 ASN A N 1
ATOM 718 C CA . ASN A 1 90 ? -0.012 1.879 11.329 1.00 92.50 90 ASN A CA 1
ATOM 719 C C . ASN A 1 90 ? -1.346 1.221 11.705 1.00 92.50 90 ASN A C 1
ATOM 721 O O . ASN A 1 90 ? -1.796 1.399 12.838 1.00 92.50 90 ASN A O 1
ATOM 725 N N . ILE A 1 91 ? -1.937 0.429 10.804 1.00 94.31 91 ILE A N 1
ATOM 726 C CA . ILE A 1 91 ? -3.114 -0.399 11.100 1.00 94.31 91 ILE A CA 1
ATOM 727 C C . ILE A 1 91 ? -2.789 -1.435 12.185 1.00 94.31 91 ILE A C 1
ATOM 729 O O . ILE A 1 91 ? -3.539 -1.563 13.149 1.00 94.31 91 ILE A O 1
ATOM 733 N N . GLU A 1 92 ? -1.661 -2.137 12.077 1.00 93.62 92 GLU A N 1
ATOM 734 C CA . GLU A 1 92 ? -1.235 -3.135 13.069 1.00 93.62 92 GLU A CA 1
ATOM 735 C C . GLU A 1 92 ? -1.023 -2.501 14.449 1.00 93.62 92 GLU A C 1
ATOM 737 O O . GLU A 1 92 ? -1.628 -2.927 15.428 1.00 93.62 92 GLU A O 1
ATOM 742 N N . LYS A 1 93 ? -0.280 -1.389 14.520 1.00 90.88 93 LYS A N 1
ATOM 743 C CA . LYS A 1 93 ? -0.084 -0.627 15.767 1.00 90.88 93 LYS A CA 1
ATOM 744 C C . LYS A 1 93 ? -1.391 -0.110 16.362 1.00 90.88 93 LYS A C 1
ATOM 746 O O . LYS A 1 93 ? -1.494 0.037 17.582 1.00 90.88 93 LYS A O 1
ATOM 751 N N . PHE A 1 94 ? -2.357 0.243 15.517 1.00 90.44 94 PHE A N 1
ATOM 752 C CA . PHE A 1 94 ? -3.690 0.615 15.969 1.00 90.44 94 PHE A CA 1
ATOM 753 C C . PHE A 1 94 ? -4.412 -0.589 16.572 1.00 90.44 94 PHE A C 1
ATOM 755 O O . PHE A 1 94 ? -4.934 -0.484 17.683 1.00 90.44 94 PHE A O 1
ATOM 762 N N . ASN A 1 95 ? -4.398 -1.732 15.886 1.00 92.75 95 ASN A N 1
ATOM 763 C CA . ASN A 1 95 ? -5.006 -2.965 16.367 1.00 92.75 95 ASN A CA 1
ATOM 764 C C . ASN A 1 95 ? -4.402 -3.420 17.701 1.00 92.75 95 ASN A C 1
ATOM 766 O O . ASN A 1 95 ? -5.159 -3.766 18.602 1.00 92.75 95 ASN A O 1
ATOM 770 N N . ASP A 1 96 ? -3.083 -3.334 17.880 1.00 90.19 96 ASP A N 1
ATOM 771 C CA . ASP A 1 96 ? -2.400 -3.704 19.131 1.00 90.19 96 ASP A CA 1
ATOM 772 C C . ASP A 1 96 ? -2.886 -2.907 20.352 1.00 90.19 96 ASP A C 1
ATOM 774 O O . ASP A 1 96 ? -2.830 -3.383 21.485 1.00 90.19 96 ASP A O 1
ATOM 778 N N . LYS A 1 97 ? -3.372 -1.681 20.130 1.00 85.62 97 LYS A N 1
ATOM 779 C CA . LYS A 1 97 ? -3.840 -0.761 21.181 1.00 85.62 97 LYS A CA 1
ATOM 780 C C . LYS A 1 97 ? -5.361 -0.711 21.315 1.00 85.62 97 LYS A C 1
ATOM 782 O O . LYS A 1 97 ? -5.874 0.054 22.132 1.00 85.62 97 LYS A O 1
ATOM 787 N N . THR A 1 98 ? -6.080 -1.490 20.511 1.00 85.19 98 THR A N 1
ATOM 788 C CA . THR A 1 98 ? -7.535 -1.412 20.373 1.00 85.19 98 THR A CA 1
ATOM 789 C C . THR A 1 98 ? -8.189 -2.718 20.820 1.00 85.19 98 THR A C 1
ATOM 791 O O . THR A 1 98 ? -7.638 -3.804 20.646 1.00 85.19 98 THR A O 1
ATOM 794 N N . LYS A 1 99 ? -9.383 -2.622 21.414 1.00 83.38 99 LYS A N 1
ATOM 795 C CA . LYS A 1 99 ? -10.190 -3.795 21.784 1.00 83.38 99 LYS A CA 1
ATOM 796 C C . LYS A 1 99 ? -10.600 -4.582 20.534 1.00 83.38 99 LYS A C 1
ATOM 798 O O . LYS A 1 99 ? -10.796 -3.985 19.478 1.00 83.38 99 LYS A O 1
ATOM 803 N N . ASP A 1 100 ? -10.733 -5.903 20.660 1.00 78.69 100 ASP A N 1
ATOM 804 C CA . ASP A 1 100 ? -10.943 -6.820 19.526 1.00 78.69 100 ASP A CA 1
ATOM 805 C C . ASP A 1 100 ? -12.127 -6.447 18.621 1.00 78.69 100 ASP A C 1
ATOM 807 O O . ASP A 1 100 ? -12.032 -6.559 17.403 1.00 78.69 100 ASP A O 1
ATOM 811 N N . ASP A 1 101 ? -13.212 -5.934 19.199 1.00 79.19 101 ASP A N 1
ATOM 812 C CA . ASP A 1 101 ? -14.429 -5.503 18.499 1.00 79.19 101 ASP A CA 1
ATOM 813 C C . ASP A 1 101 ? -14.248 -4.249 17.626 1.00 79.19 101 ASP A C 1
ATOM 815 O O . ASP A 1 101 ? -15.070 -3.965 16.755 1.00 79.19 101 ASP A O 1
ATOM 819 N N . SER A 1 102 ? -13.175 -3.496 17.863 1.00 84.12 102 SER A N 1
ATOM 820 C CA . SER A 1 102 ? -12.836 -2.255 17.168 1.00 84.12 102 SER A CA 1
ATOM 821 C C . SER A 1 102 ? -11.596 -2.393 16.275 1.00 84.12 102 SER A C 1
ATOM 823 O O . SER A 1 102 ? -11.181 -1.406 15.655 1.00 84.12 102 SER A O 1
ATOM 825 N N . LYS A 1 103 ? -10.997 -3.590 16.203 1.00 92.19 103 LYS A N 1
ATOM 826 C CA . LYS A 1 103 ? -9.856 -3.880 15.332 1.00 92.19 103 LYS A CA 1
ATOM 827 C C . LYS A 1 103 ? -10.272 -3.877 13.864 1.00 92.19 103 LYS A C 1
ATOM 829 O O . LYS A 1 103 ? -11.367 -4.294 13.495 1.00 92.19 103 LYS A O 1
ATOM 834 N N . ILE A 1 104 ? -9.352 -3.437 13.020 1.00 95.06 104 ILE A N 1
ATOM 835 C CA . ILE A 1 104 ? -9.443 -3.594 11.570 1.00 95.06 104 ILE A CA 1
ATOM 836 C C . ILE A 1 104 ? -9.217 -5.073 11.249 1.00 95.06 104 ILE A C 1
ATOM 838 O O . ILE A 1 104 ? -8.296 -5.691 11.793 1.00 95.06 104 ILE A O 1
ATOM 842 N N . LYS A 1 105 ? -10.060 -5.657 10.393 1.00 95.88 105 LYS A N 1
ATOM 843 C CA . LYS A 1 105 ? -10.037 -7.097 10.127 1.00 95.88 105 LYS A CA 1
ATOM 844 C C . LYS A 1 105 ? -8.793 -7.498 9.344 1.00 95.88 105 LYS A C 1
ATOM 846 O O . LYS A 1 105 ? -8.280 -6.746 8.514 1.00 95.88 105 LYS A O 1
ATOM 851 N N . ALA A 1 106 ? -8.371 -8.746 9.542 1.00 95.62 106 ALA A N 1
ATOM 852 C CA . ALA A 1 106 ? -7.255 -9.339 8.810 1.00 95.62 106 ALA A CA 1
ATOM 853 C C . ALA A 1 106 ? -7.463 -9.306 7.285 1.00 95.62 106 ALA A C 1
ATOM 855 O O . ALA A 1 106 ? -6.508 -9.114 6.543 1.00 95.62 106 A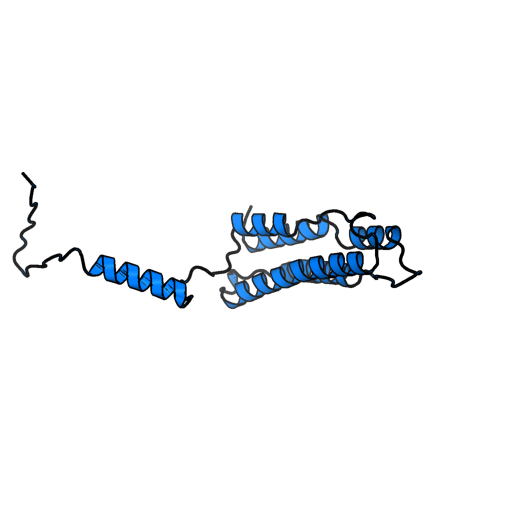LA A O 1
ATOM 856 N N . GLU A 1 107 ? -8.705 -9.430 6.808 1.00 96.62 107 GLU A N 1
ATOM 857 C CA . GLU A 1 107 ? -9.045 -9.332 5.381 1.00 96.62 107 GLU A CA 1
ATOM 858 C C . GLU A 1 107 ? -8.748 -7.943 4.798 1.00 96.62 107 GLU A C 1
ATOM 860 O O . GLU A 1 107 ? -8.233 -7.834 3.685 1.00 96.62 107 GLU A O 1
ATOM 865 N N . THR A 1 108 ? -9.024 -6.879 5.558 1.00 97.00 108 THR A N 1
ATOM 866 C CA . THR A 1 108 ? -8.712 -5.499 5.167 1.00 97.00 108 THR A CA 1
ATOM 867 C C . THR A 1 108 ? -7.205 -5.276 5.129 1.00 97.00 108 THR A C 1
ATOM 869 O O . THR A 1 108 ? -6.693 -4.748 4.145 1.00 97.00 108 THR A O 1
ATOM 872 N N . ILE A 1 109 ? -6.481 -5.732 6.157 1.00 97.31 109 ILE A N 1
ATOM 873 C CA . ILE A 1 109 ? -5.010 -5.675 6.193 1.00 97.31 109 ILE A CA 1
ATOM 874 C C . ILE A 1 109 ? -4.430 -6.410 4.980 1.00 97.31 109 ILE A C 1
ATOM 876 O O . ILE A 1 109 ? -3.610 -5.857 4.249 1.00 97.31 109 ILE A O 1
ATOM 880 N N . LYS A 1 110 ? -4.935 -7.618 4.707 1.00 96.94 110 LYS A N 1
ATOM 881 C CA . LYS A 1 110 ? -4.511 -8.442 3.578 1.00 96.94 110 LYS A CA 1
ATOM 882 C C . LYS A 1 110 ? -4.716 -7.742 2.235 1.00 96.94 110 LYS A C 1
ATOM 884 O O . LYS A 1 110 ? -3.833 -7.832 1.397 1.00 96.94 110 LYS A O 1
ATOM 889 N N . LYS A 1 111 ? -5.808 -6.997 2.023 1.00 97.62 111 LYS A N 1
ATOM 890 C CA . LYS A 1 111 ? -6.004 -6.222 0.780 1.00 97.62 111 LYS A CA 1
ATOM 891 C C . LYS A 1 111 ? -4.867 -5.220 0.531 1.00 97.62 111 LYS A C 1
ATOM 893 O O . LYS A 1 111 ? -4.392 -5.126 -0.598 1.00 97.62 111 LYS A O 1
ATOM 898 N N . PHE A 1 112 ? -4.405 -4.511 1.565 1.00 97.88 112 PHE A N 1
ATOM 899 C CA . PHE A 1 112 ? -3.256 -3.604 1.444 1.00 97.88 112 PHE A CA 1
ATOM 900 C C . PHE A 1 112 ? -1.942 -4.368 1.237 1.00 97.88 112 PHE A C 1
ATOM 902 O O . PHE A 1 112 ? -1.155 -4.002 0.366 1.00 97.88 112 PHE A O 1
ATOM 909 N N . SER A 1 113 ? -1.716 -5.454 1.981 1.00 97.38 113 SER A N 1
ATOM 910 C CA . SER A 1 113 ? -0.514 -6.286 1.832 1.00 97.38 113 SER A CA 1
ATOM 911 C C . SER A 1 113 ? -0.421 -6.964 0.460 1.00 97.38 113 SER A C 1
ATOM 913 O O . SER A 1 113 ? 0.654 -6.991 -0.131 1.00 97.38 113 SER A O 1
ATOM 915 N N . ASP A 1 114 ? -1.534 -7.463 -0.079 1.00 97.50 114 ASP A N 1
ATOM 916 C CA . ASP A 1 114 ? -1.605 -8.074 -1.408 1.00 97.50 114 ASP A CA 1
ATOM 917 C C . ASP A 1 114 ? -1.307 -7.031 -2.496 1.00 97.50 114 ASP A C 1
ATOM 919 O O . ASP A 1 114 ? -0.585 -7.321 -3.450 1.00 97.50 114 ASP A O 1
ATOM 923 N N . LEU A 1 115 ? -1.811 -5.799 -2.344 1.00 97.00 115 LEU A N 1
ATOM 924 C CA . LEU A 1 115 ? -1.507 -4.688 -3.249 1.00 97.00 115 LEU A CA 1
ATOM 925 C C . LEU A 1 115 ? -0.021 -4.304 -3.201 1.00 97.00 115 LEU A C 1
ATOM 927 O O . LEU A 1 115 ? 0.619 -4.204 -4.247 1.00 97.00 115 LEU A O 1
ATOM 931 N N . SER A 1 116 ? 0.547 -4.166 -1.999 1.00 97.00 116 SER A N 1
ATOM 932 C CA . SER A 1 116 ? 1.990 -3.961 -1.814 1.00 97.00 116 SER A CA 1
ATOM 933 C C . SER A 1 116 ? 2.802 -5.082 -2.476 1.00 97.00 116 SER A C 1
ATOM 935 O O . SER A 1 116 ? 3.737 -4.819 -3.233 1.00 97.00 116 SER A O 1
ATOM 937 N N . GLY A 1 117 ? 2.387 -6.339 -2.289 1.00 97.50 117 GLY A N 1
ATOM 938 C CA . GLY A 1 117 ? 3.008 -7.512 -2.901 1.00 97.50 117 GLY A CA 1
ATOM 939 C C . GLY A 1 117 ? 2.975 -7.493 -4.431 1.00 97.50 117 GLY A C 1
ATOM 940 O O . GLY A 1 117 ? 4.002 -7.745 -5.061 1.00 97.50 117 GLY A O 1
ATOM 941 N N . LYS A 1 118 ? 1.833 -7.142 -5.041 1.00 97.25 118 LYS A N 1
ATOM 942 C CA . LYS A 1 118 ? 1.711 -6.979 -6.502 1.00 97.25 118 LYS A CA 1
ATOM 943 C C . LYS A 1 118 ? 2.721 -5.961 -7.032 1.00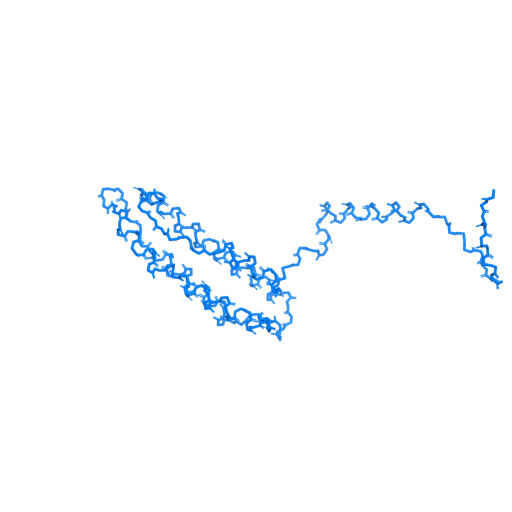 97.25 118 LYS A C 1
ATOM 945 O O . LYS A 1 118 ? 3.433 -6.261 -7.984 1.00 97.25 118 LYS A O 1
ATOM 950 N N . ILE A 1 119 ? 2.811 -4.794 -6.394 1.00 97.19 119 ILE A N 1
ATOM 951 C CA . ILE A 1 119 ? 3.707 -3.707 -6.817 1.00 97.19 119 ILE A CA 1
ATOM 952 C C . ILE A 1 119 ? 5.174 -4.094 -6.600 1.00 97.19 119 ILE A C 1
ATOM 954 O O . ILE A 1 119 ? 6.014 -3.878 -7.471 1.00 97.19 119 ILE A O 1
ATOM 958 N N . LYS A 1 120 ? 5.496 -4.723 -5.467 1.00 96.94 120 LYS A N 1
ATOM 959 C CA . LYS A 1 120 ? 6.848 -5.203 -5.153 1.00 96.94 120 LYS A CA 1
ATOM 960 C C . LYS A 1 120 ? 7.371 -6.208 -6.181 1.00 96.94 120 LYS A C 1
ATOM 962 O O . LYS A 1 120 ? 8.564 -6.205 -6.474 1.00 96.94 120 LYS A O 1
ATOM 967 N N . ASN A 1 121 ? 6.484 -7.038 -6.725 1.00 96.94 121 ASN A N 1
ATOM 968 C CA . ASN A 1 121 ? 6.819 -8.057 -7.717 1.00 96.94 121 ASN A CA 1
ATOM 969 C C . ASN A 1 121 ? 6.938 -7.511 -9.149 1.00 96.94 121 ASN A C 1
ATOM 971 O O . ASN A 1 121 ? 7.252 -8.279 -10.057 1.00 96.94 121 ASN A O 1
ATOM 975 N N . VAL A 1 122 ? 6.725 -6.208 -9.367 1.00 96.31 122 VAL A N 1
ATOM 976 C CA . VAL A 1 122 ? 7.017 -5.568 -10.654 1.00 96.31 122 VAL A CA 1
ATOM 977 C C . VAL A 1 122 ? 8.528 -5.590 -10.886 1.00 96.31 122 VAL A C 1
ATOM 979 O O . VAL A 1 122 ? 9.322 -5.036 -10.111 1.00 96.31 122 VAL A O 1
ATOM 982 N N . GLU A 1 123 ? 8.926 -6.260 -11.965 1.00 94.44 123 GLU A N 1
ATOM 983 C CA . GLU A 1 123 ? 10.320 -6.384 -12.366 1.00 94.44 123 GLU A CA 1
ATOM 984 C C . GLU A 1 123 ? 10.865 -5.028 -12.832 1.00 94.44 123 GLU A C 1
ATOM 986 O O . GLU A 1 123 ? 10.250 -4.321 -13.629 1.00 94.44 123 GLU A O 1
ATOM 991 N N . VAL A 1 124 ? 12.060 -4.680 -12.353 1.00 94.19 124 VAL A N 1
ATOM 992 C CA . VAL A 1 124 ? 12.818 -3.532 -12.854 1.00 94.19 124 VAL A CA 1
ATOM 993 C C . VAL A 1 124 ? 14.098 -4.073 -13.463 1.00 94.19 124 VAL A C 1
ATOM 995 O O . VAL A 1 124 ? 15.019 -4.455 -12.743 1.00 94.19 124 VAL A O 1
ATOM 998 N N . LYS A 1 125 ? 14.130 -4.137 -14.794 1.00 90.31 125 LYS A N 1
ATOM 999 C CA . LYS A 1 125 ? 15.313 -4.561 -15.549 1.00 90.31 125 LYS A CA 1
ATOM 1000 C C . LYS A 1 125 ? 16.419 -3.512 -15.430 1.00 90.31 125 LYS A C 1
ATOM 1002 O O . LYS A 1 125 ? 16.138 -2.318 -15.335 1.00 90.31 125 LYS A O 1
ATOM 1007 N N . GLU A 1 126 ? 17.673 -3.950 -15.447 1.00 90.19 126 GLU A N 1
ATOM 1008 C CA . GLU A 1 126 ? 18.838 -3.070 -15.303 1.00 90.19 126 GLU A CA 1
ATOM 1009 C C . GLU A 1 126 ? 19.568 -2.846 -16.638 1.00 90.19 126 GLU A C 1
ATOM 1011 O O . GLU A 1 126 ? 19.502 -3.659 -17.566 1.00 90.19 126 GLU A O 1
ATOM 1016 N N . GLY A 1 127 ? 20.290 -1.725 -16.731 1.00 80.31 127 GLY A N 1
ATOM 1017 C CA . GLY A 1 127 ? 21.176 -1.418 -17.855 1.00 80.31 127 GLY A CA 1
ATOM 1018 C C . GLY A 1 127 ? 20.451 -1.289 -19.199 1.00 80.31 127 GLY A C 1
ATOM 1019 O O . GLY A 1 127 ? 19.369 -0.715 -19.288 1.00 80.31 127 GLY A O 1
ATOM 1020 N N . SER A 1 128 ? 21.056 -1.825 -20.261 1.00 82.44 128 SER A N 1
ATOM 1021 C CA . SER A 1 128 ? 20.535 -1.745 -21.636 1.00 82.44 128 SER A CA 1
ATOM 1022 C C . SER A 1 128 ? 19.251 -2.547 -21.876 1.00 82.44 128 SER A C 1
ATOM 1024 O O . SER A 1 128 ? 18.627 -2.385 -22.919 1.00 82.44 128 SER A O 1
ATOM 1026 N N . SER A 1 129 ? 18.851 -3.405 -20.931 1.00 89.56 129 SER A N 1
ATOM 1027 C CA . SER A 1 129 ? 17.607 -4.186 -21.006 1.00 89.56 129 SER A CA 1
ATOM 1028 C C . SER A 1 129 ? 16.398 -3.445 -20.425 1.00 89.56 129 SER A C 1
ATOM 1030 O O . SER A 1 129 ? 15.287 -3.977 -20.436 1.00 89.56 129 SER A O 1
ATOM 1032 N N . TYR A 1 130 ? 16.605 -2.245 -19.876 1.00 93.75 130 TYR A N 1
ATOM 1033 C CA . TYR A 1 130 ? 15.537 -1.430 -19.321 1.00 93.75 130 TYR A CA 1
ATOM 1034 C C . TYR A 1 130 ? 14.732 -0.733 -20.424 1.00 93.75 130 TYR A C 1
ATOM 1036 O O . TYR A 1 130 ? 15.280 0.019 -21.229 1.00 93.75 130 TYR A O 1
ATOM 1044 N N . ALA A 1 131 ? 13.414 -0.933 -20.404 1.00 94.38 131 ALA A N 1
ATOM 1045 C CA . ALA A 1 131 ? 12.461 -0.220 -21.242 1.00 94.38 131 ALA A CA 1
ATOM 1046 C C . ALA A 1 131 ? 11.410 0.457 -20.353 1.00 94.38 131 ALA A C 1
ATOM 1048 O O . ALA A 1 131 ? 10.643 -0.211 -19.656 1.00 94.38 131 ALA A O 1
ATOM 1049 N N . ALA A 1 132 ? 11.363 1.792 -20.387 1.00 92.75 132 ALA A N 1
ATOM 1050 C CA . ALA A 1 132 ? 10.444 2.571 -19.558 1.00 92.75 132 ALA A CA 1
ATOM 1051 C C . ALA A 1 132 ? 8.969 2.242 -19.844 1.00 92.75 132 ALA A C 1
ATOM 1053 O O . ALA A 1 132 ? 8.167 2.190 -18.918 1.00 92.75 132 ALA A O 1
ATOM 1054 N N . SER A 1 133 ? 8.613 1.967 -21.104 1.00 94.00 133 SER A N 1
ATOM 1055 C CA . SER A 1 133 ? 7.255 1.569 -21.505 1.00 94.00 133 SER A CA 1
ATOM 1056 C C . SER A 1 133 ? 6.784 0.287 -20.819 1.00 94.00 133 SER A C 1
ATOM 1058 O O . SER A 1 133 ? 5.642 0.211 -20.365 1.00 94.00 133 SER A O 1
ATOM 1060 N N . ASP A 1 134 ? 7.668 -0.704 -20.717 1.00 94.44 134 ASP A N 1
ATOM 1061 C CA . ASP A 1 134 ? 7.351 -2.023 -20.169 1.00 94.44 134 ASP A CA 1
ATOM 1062 C C . ASP A 1 134 ? 7.165 -1.932 -18.653 1.00 94.44 134 ASP A C 1
ATOM 1064 O O . ASP A 1 134 ? 6.202 -2.469 -18.095 1.00 94.44 134 ASP A O 1
ATOM 1068 N N . PHE A 1 135 ? 8.051 -1.183 -17.985 1.00 96.00 135 PHE A N 1
ATOM 1069 C CA . PHE A 1 135 ? 7.907 -0.880 -16.565 1.00 96.00 135 PHE A CA 1
ATOM 1070 C C . PHE A 1 135 ? 6.619 -0.102 -16.290 1.00 96.00 135 PHE A C 1
ATOM 1072 O O . PHE A 1 135 ? 5.851 -0.498 -15.425 1.00 96.00 135 PHE A O 1
ATOM 1079 N N . VAL A 1 136 ? 6.343 0.975 -17.032 1.00 95.25 136 VAL A N 1
ATOM 1080 C CA . VAL A 1 136 ? 5.138 1.798 -16.836 1.00 95.25 136 VAL A CA 1
ATOM 1081 C C . VAL A 1 136 ? 3.868 0.965 -16.984 1.00 95.25 136 VAL A C 1
ATOM 1083 O O . VAL A 1 136 ? 2.965 1.075 -16.157 1.00 95.25 136 VAL A O 1
ATOM 1086 N N . THR A 1 137 ? 3.811 0.108 -18.004 1.00 96.06 137 THR A N 1
ATOM 1087 C CA . THR A 1 137 ? 2.662 -0.774 -18.243 1.00 96.06 137 THR A CA 1
ATOM 1088 C C . THR A 1 137 ? 2.467 -1.735 -17.071 1.00 96.06 137 THR A C 1
ATOM 1090 O O . THR A 1 137 ? 1.417 -1.727 -16.433 1.00 96.06 137 THR A O 1
ATOM 1093 N N . SER A 1 138 ? 3.505 -2.501 -16.723 1.00 96.88 138 SER A N 1
ATOM 1094 C CA . SER A 1 138 ? 3.436 -3.488 -15.637 1.00 96.88 138 SER A CA 1
ATOM 1095 C C . SER A 1 138 ? 3.207 -2.859 -14.258 1.00 96.88 138 SER A C 1
ATOM 1097 O O . SER A 1 138 ? 2.465 -3.410 -13.443 1.00 96.88 138 SER A O 1
ATOM 1099 N N . PHE A 1 139 ? 3.784 -1.685 -13.997 1.00 96.19 139 PHE A N 1
ATOM 1100 C CA . PHE A 1 139 ? 3.571 -0.938 -12.764 1.00 96.19 139 PHE A CA 1
ATOM 1101 C C . PHE A 1 139 ? 2.131 -0.441 -12.650 1.00 96.19 139 PHE A C 1
ATOM 1103 O O . PHE A 1 139 ? 1.504 -0.671 -11.621 1.00 96.19 139 PHE A O 1
ATOM 1110 N N . ASN A 1 140 ? 1.576 0.185 -13.692 1.00 95.06 140 ASN A N 1
ATOM 1111 C CA . ASN A 1 140 ? 0.193 0.675 -13.675 1.00 95.06 140 ASN A CA 1
ATOM 1112 C C . ASN A 1 140 ? -0.829 -0.476 -13.607 1.00 95.06 140 ASN A C 1
ATOM 1114 O O . ASN A 1 140 ? -1.880 -0.333 -12.980 1.00 95.06 140 ASN A O 1
ATOM 1118 N N . ASP A 1 141 ? -0.507 -1.636 -14.186 1.00 96.38 141 ASP A N 1
ATOM 1119 C CA . ASP A 1 141 ? -1.314 -2.852 -14.051 1.00 96.38 141 ASP A CA 1
ATOM 1120 C C . ASP A 1 141 ? -1.279 -3.442 -12.633 1.00 96.38 141 ASP A C 1
ATOM 1122 O O . ASP A 1 141 ? -2.267 -4.032 -12.185 1.00 96.38 141 ASP A O 1
ATOM 1126 N N . ALA A 1 142 ? -0.171 -3.286 -11.907 1.00 96.19 142 ALA A N 1
ATOM 1127 C CA . ALA A 1 142 ? -0.058 -3.709 -10.513 1.00 96.19 142 ALA A CA 1
ATOM 1128 C C . ALA A 1 142 ? -0.667 -2.685 -9.535 1.00 96.19 142 ALA A C 1
ATOM 1130 O O . ALA A 1 142 ? -1.353 -3.066 -8.587 1.00 96.19 142 ALA A O 1
ATOM 1131 N N . ALA A 1 143 ? -0.443 -1.391 -9.773 1.00 95.00 143 ALA A N 1
ATOM 1132 C CA . ALA A 1 143 ? -0.873 -0.265 -8.946 1.00 95.00 143 ALA A CA 1
ATOM 1133 C C . ALA A 1 143 ? -2.247 0.276 -9.385 1.00 95.00 143 ALA A C 1
ATOM 1135 O O . ALA A 1 143 ? -2.415 1.456 -9.698 1.00 95.00 143 ALA A O 1
ATOM 1136 N N . LYS A 1 144 ? -3.262 -0.594 -9.416 1.00 94.56 144 LYS A N 1
ATOM 1137 C CA . LYS A 1 144 ? -4.621 -0.202 -9.814 1.00 94.56 144 LYS A CA 1
ATOM 1138 C C . LYS A 1 144 ? -5.307 0.600 -8.712 1.00 94.56 144 LYS A C 1
ATOM 1140 O O . LYS A 1 144 ? -5.529 0.087 -7.617 1.00 94.56 144 LYS A O 1
ATOM 1145 N N . GLN A 1 145 ? -5.743 1.820 -9.033 1.00 94.19 145 GLN A N 1
ATOM 1146 C CA . GLN A 1 145 ? -6.482 2.668 -8.088 1.00 94.19 145 GLN A CA 1
ATOM 1147 C C . GLN A 1 145 ? -7.750 1.977 -7.557 1.00 94.19 145 GLN A C 1
ATOM 1149 O O . GLN A 1 145 ? -8.026 2.053 -6.368 1.00 94.19 145 GLN A O 1
ATOM 1154 N N . ASN A 1 146 ? -8.457 1.206 -8.389 1.00 95.50 146 ASN A N 1
ATOM 1155 C CA . ASN A 1 146 ? -9.642 0.457 -7.955 1.00 95.50 146 ASN A CA 1
ATOM 1156 C C . ASN A 1 146 ? -9.338 -0.580 -6.853 1.00 95.50 146 ASN A C 1
ATOM 1158 O O . ASN A 1 146 ? -10.180 -0.815 -5.984 1.00 95.50 146 ASN A O 1
ATOM 1162 N N . ASP A 1 147 ? -8.149 -1.196 -6.868 1.00 95.69 147 ASP A N 1
ATOM 1163 C CA . ASP A 1 147 ? -7.737 -2.145 -5.825 1.00 95.69 147 ASP A CA 1
ATOM 1164 C C . ASP A 1 147 ? -7.487 -1.399 -4.502 1.00 95.69 147 ASP A C 1
ATOM 1166 O O . ASP A 1 147 ? -7.914 -1.859 -3.438 1.00 95.69 147 ASP A O 1
ATOM 1170 N N . LEU A 1 148 ? -6.866 -0.215 -4.574 1.00 95.81 148 LEU A N 1
ATOM 1171 C CA . LEU A 1 148 ? -6.649 0.670 -3.428 1.00 95.81 148 LEU A CA 1
ATOM 1172 C C . LEU A 1 148 ? -7.978 1.192 -2.854 1.00 95.81 148 LEU A C 1
ATOM 1174 O O . LEU A 1 148 ? -8.206 1.110 -1.647 1.00 95.81 148 LEU A O 1
ATOM 1178 N N . ASP A 1 149 ? -8.892 1.648 -3.710 1.00 96.06 149 ASP A N 1
ATOM 1179 C CA . ASP A 1 149 ? -10.224 2.124 -3.322 1.00 96.06 149 ASP A CA 1
ATOM 1180 C C . ASP A 1 149 ? -11.049 1.007 -2.667 1.00 96.06 149 ASP A C 1
ATOM 1182 O O . ASP A 1 149 ? -11.752 1.235 -1.676 1.00 96.06 149 ASP A O 1
ATOM 1186 N N . SER A 1 150 ? -10.927 -0.232 -3.161 1.00 96.44 150 SER A N 1
ATOM 1187 C CA . SER A 1 150 ? -11.540 -1.407 -2.532 1.00 96.44 150 SER A CA 1
ATOM 1188 C C . SER A 1 150 ? -10.977 -1.669 -1.132 1.00 96.44 150 SER A C 1
ATOM 1190 O O . SER A 1 150 ? -11.737 -1.992 -0.214 1.00 96.44 150 SER A O 1
ATOM 1192 N N . ALA A 1 151 ? -9.663 -1.514 -0.939 1.00 97.19 151 ALA A N 1
ATOM 1193 C CA . ALA A 1 151 ? -9.023 -1.659 0.368 1.00 97.19 151 ALA A CA 1
ATOM 1194 C C . ALA A 1 151 ? -9.493 -0.576 1.354 1.00 97.19 151 ALA A C 1
ATOM 1196 O O . ALA A 1 151 ? -9.869 -0.889 2.486 1.00 97.19 151 ALA A O 1
ATOM 1197 N N . PHE A 1 152 ? -9.587 0.681 0.912 1.00 96.94 152 PHE A N 1
ATOM 1198 C CA . PHE A 1 152 ? -10.133 1.768 1.729 1.00 96.94 152 PHE A CA 1
ATOM 1199 C C . PHE A 1 152 ? -11.625 1.623 2.022 1.00 96.94 152 PHE A C 1
ATOM 1201 O O . PHE A 1 152 ? -12.068 1.974 3.114 1.00 96.94 152 PHE A O 1
ATOM 1208 N N . THR A 1 153 ? -12.402 1.074 1.092 1.00 96.75 153 THR A N 1
ATOM 1209 C CA . THR A 1 153 ? -13.818 0.763 1.325 1.00 96.75 153 THR A CA 1
ATOM 1210 C C . THR A 1 153 ? -13.970 -0.286 2.425 1.00 96.75 153 THR A C 1
ATOM 1212 O O . THR A 1 153 ? -14.777 -0.108 3.336 1.00 96.75 153 THR A O 1
ATOM 1215 N N . ALA A 1 154 ? -13.149 -1.342 2.400 1.00 96.50 154 ALA A N 1
ATOM 1216 C CA . ALA A 1 154 ? -13.126 -2.350 3.460 1.00 96.50 154 ALA A CA 1
ATOM 1217 C C . ALA A 1 154 ? -12.709 -1.747 4.815 1.00 96.50 154 ALA A C 1
ATOM 1219 O O . ALA A 1 154 ? -13.353 -2.002 5.831 1.00 96.50 154 ALA A O 1
ATOM 1220 N N . LEU A 1 155 ? -11.707 -0.861 4.818 1.00 96.19 155 LEU A N 1
ATOM 1221 C CA . LEU A 1 155 ? -11.280 -0.142 6.019 1.00 96.19 155 LEU A CA 1
ATOM 1222 C C . LEU A 1 155 ? -12.396 0.730 6.607 1.00 96.19 155 LEU A C 1
ATOM 1224 O O . LEU A 1 155 ? -12.638 0.694 7.813 1.00 96.19 155 LEU A O 1
ATOM 1228 N N . LYS A 1 156 ? -13.107 1.490 5.769 1.00 94.81 156 LYS A N 1
ATOM 1229 C CA . LYS A 1 156 ? -14.260 2.291 6.200 1.00 94.81 156 LYS A CA 1
ATOM 1230 C C . LYS A 1 156 ? -15.369 1.408 6.772 1.00 94.81 156 LYS A C 1
ATOM 1232 O O . LYS A 1 156 ? -15.903 1.734 7.830 1.00 94.81 156 LYS A O 1
ATOM 1237 N N . ALA A 1 157 ? -15.651 0.266 6.143 1.00 94.56 157 ALA A N 1
ATOM 1238 C CA . ALA A 1 157 ? -16.644 -0.690 6.626 1.00 94.56 157 ALA A CA 1
ATOM 1239 C C . ALA A 1 157 ? -16.281 -1.266 8.006 1.00 94.56 157 ALA A C 1
ATOM 1241 O O . ALA A 1 157 ? -17.123 -1.265 8.905 1.00 94.56 157 ALA A O 1
ATOM 1242 N N . ASP A 1 158 ? -15.027 -1.678 8.215 1.00 93.88 158 ASP A N 1
ATOM 1243 C CA . ASP A 1 158 ? -14.548 -2.174 9.515 1.00 93.88 158 ASP A CA 1
ATOM 1244 C C . ASP A 1 158 ? -14.653 -1.112 10.615 1.00 93.88 158 ASP A C 1
ATOM 1246 O O . ASP A 1 158 ? -14.955 -1.416 11.769 1.00 93.88 158 ASP A O 1
ATOM 1250 N N . ARG A 1 159 ? -14.459 0.157 10.250 1.00 91.25 159 ARG A N 1
ATOM 1251 C CA . ARG A 1 159 ? -14.571 1.303 11.157 1.00 91.25 159 ARG A CA 1
ATOM 1252 C C . ARG A 1 159 ? -15.990 1.874 11.253 1.00 91.25 159 ARG A C 1
ATOM 1254 O O . ARG A 1 159 ? -16.190 2.838 11.988 1.00 91.25 159 ARG A O 1
ATOM 1261 N N . LYS A 1 160 ? -16.972 1.270 10.566 1.00 89.38 160 LYS A N 1
ATOM 1262 C CA . LYS A 1 160 ? -18.380 1.711 10.495 1.00 89.38 160 LYS A CA 1
ATOM 1263 C C . LYS A 1 160 ? -18.524 3.170 10.037 1.00 89.38 160 LYS A C 1
ATOM 1265 O O . LYS A 1 160 ? -19.366 3.913 10.536 1.00 89.38 160 LYS A O 1
ATOM 1270 N N . ILE A 1 161 ? -17.677 3.581 9.099 1.00 84.94 161 ILE A N 1
ATOM 1271 C CA . ILE A 1 161 ? -17.652 4.920 8.513 1.00 84.94 161 ILE A CA 1
ATOM 1272 C C . ILE A 1 161 ? -18.341 4.867 7.149 1.00 84.94 161 ILE A C 1
ATOM 1274 O O . ILE A 1 161 ? -18.002 4.022 6.323 1.00 84.94 161 ILE A O 1
ATOM 1278 N N . ALA A 1 162 ? -19.287 5.782 6.930 1.00 67.94 162 ALA A N 1
ATOM 1279 C CA . ALA A 1 162 ? -19.950 6.005 5.644 1.00 67.94 162 ALA A CA 1
ATOM 1280 C C . ALA A 1 162 ? -19.141 6.941 4.736 1.00 67.94 162 ALA A C 1
ATOM 1282 O O . ALA A 1 162 ? -18.660 7.996 5.234 1.00 67.94 162 ALA A O 1
#

Organism: NCBI:txid203274

Foldseek 3Di:
DDDDPDDDDPDDDDPCPPPPVVVVVVVVVVCCVVVVVVPPVQLDDDPVSLVVLLVVLADDQDDCVCPVALVSLVCVLVVSLVSLVVVLVSLVVNQVVDDPLLHQDPVLSVLSVVLSVQSNPQDRDHDPPGDSVSSSVSNCVSNDSVSSVVSSVSSCVSNVHD

Secondary structure (DSSP, 8-state):
---------SS------TTHHHHHHHHHHHHHHHTT--TT-----SHHHHHHHHHHHPPPPP-TTTTSSHHHHHHHHHHHHHHHHHHHHHHHHHHHTS-GGGSPPHHHHHHHHHHHHHHHT-----GGG--HHHHHHHHHHHS-HHHHHHHHHHHHHHTT--

Radius of gyration: 26.17 Å; chains: 1; bounding box: 41×59×79 Å

Sequence (162 aa):
MQNENFLYTKKGKMIIVGSSIAAALILLGILAYFFKWWPFNQIVFDKESINKYAEDLKFVAADATNAADSNKAKKMRDDTVKKIDDFVKNIEKFNDKTKDDSKIKAETIKKFSDLSGKIKNVEVKEGSSYAASDFVTSFNDAAKQNDLDSAFTALKADRKIA

pLDDT: mean 81.5, std 19.52, range [35.88, 97.88]